Protein AF-A0A0K3BVV4-F1 (afdb_monomer_lite)

Structure (mmCIF, N/CA/C/O backbone):
data_AF-A0A0K3BVV4-F1
#
_entry.id   AF-A0A0K3BVV4-F1
#
loop_
_atom_site.group_PDB
_atom_site.id
_atom_site.type_symbol
_atom_site.label_atom_id
_atom_site.label_alt_id
_atom_site.label_comp_id
_atom_site.label_asym_id
_atom_site.label_entity_id
_atom_site.label_seq_id
_atom_site.pdbx_PDB_ins_code
_atom_site.Cartn_x
_atom_site.Cartn_y
_atom_site.Cartn_z
_atom_site.occupancy
_atom_site.B_iso_or_equiv
_atom_site.auth_seq_id
_atom_site.auth_comp_id
_atom_site.auth_asym_id
_atom_site.auth_atom_id
_atom_site.pdbx_PDB_model_num
ATOM 1 N N . MET A 1 1 ? 49.502 -16.504 -14.675 1.00 40.88 1 MET A N 1
ATOM 2 C CA . MET A 1 1 ? 49.096 -16.188 -13.287 1.00 40.88 1 MET A CA 1
ATOM 3 C C . MET A 1 1 ? 47.756 -15.464 -13.317 1.00 40.88 1 MET A C 1
ATOM 5 O O . MET A 1 1 ? 47.680 -14.285 -13.622 1.00 40.88 1 MET A O 1
ATOM 9 N N . ASN A 1 2 ? 46.678 -16.207 -13.114 1.00 50.12 2 ASN A N 1
ATOM 10 C CA . ASN A 1 2 ? 45.284 -15.781 -13.214 1.00 50.12 2 ASN A CA 1
ATOM 11 C C . ASN A 1 2 ? 44.789 -15.273 -11.850 1.00 50.12 2 ASN A C 1
ATOM 13 O O . ASN A 1 2 ? 44.096 -15.976 -11.122 1.00 50.12 2 ASN A O 1
ATOM 17 N N . ASN A 1 3 ? 45.150 -14.030 -11.531 1.00 54.44 3 ASN A N 1
ATOM 18 C CA . ASN A 1 3 ? 44.715 -13.289 -10.346 1.00 54.44 3 ASN A CA 1
ATOM 19 C C . ASN A 1 3 ? 43.269 -12.769 -10.517 1.00 54.44 3 ASN A C 1
ATOM 21 O O . ASN A 1 3 ? 43.040 -11.567 -10.619 1.00 54.44 3 ASN A O 1
ATOM 25 N N . ARG A 1 4 ? 42.281 -13.668 -10.643 1.00 62.53 4 ARG A N 1
ATOM 26 C CA . ARG A 1 4 ? 40.860 -13.277 -10.660 1.00 62.53 4 ARG A CA 1
ATOM 27 C C . ARG A 1 4 ? 40.312 -13.308 -9.230 1.00 62.53 4 ARG A C 1
ATOM 29 O O . ARG A 1 4 ? 40.251 -14.401 -8.665 1.00 62.53 4 ARG A O 1
ATOM 36 N N . PRO A 1 5 ? 39.852 -12.180 -8.655 1.00 56.31 5 PRO A N 1
ATOM 37 C CA . PRO A 1 5 ? 39.061 -12.204 -7.432 1.00 56.31 5 PRO A CA 1
ATOM 38 C C . PRO A 1 5 ? 37.717 -12.870 -7.746 1.00 56.31 5 PRO A C 1
ATOM 40 O O . PRO A 1 5 ? 36.760 -12.248 -8.198 1.00 56.31 5 PRO A O 1
ATOM 43 N N . GLY A 1 6 ? 37.661 -14.187 -7.579 1.00 65.81 6 GLY A N 1
ATOM 44 C CA . GLY A 1 6 ? 36.418 -14.932 -7.643 1.00 65.81 6 GLY A CA 1
ATOM 45 C C . GLY A 1 6 ? 35.669 -14.722 -6.340 1.00 65.81 6 GLY A C 1
ATOM 46 O O . GLY A 1 6 ? 35.947 -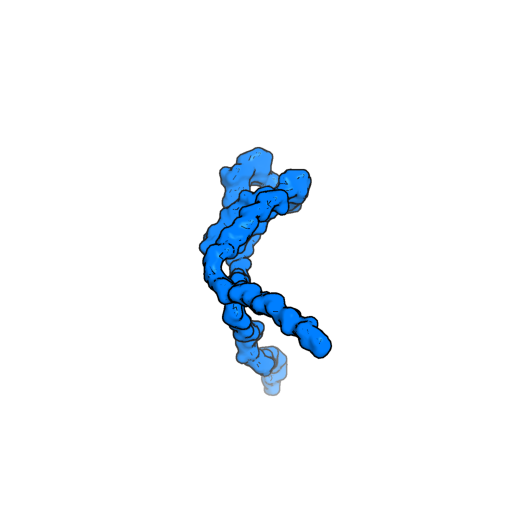15.424 -5.372 1.00 65.81 6 GLY A O 1
ATOM 47 N N . TYR A 1 7 ? 34.704 -13.800 -6.309 1.00 68.25 7 TYR A N 1
ATOM 48 C CA . TYR A 1 7 ? 33.701 -13.811 -5.247 1.00 68.25 7 TYR A CA 1
ATOM 49 C C . TYR A 1 7 ? 33.026 -15.190 -5.274 1.00 68.25 7 TYR A C 1
ATOM 51 O O . TYR A 1 7 ? 32.362 -15.583 -6.236 1.00 68.25 7 TYR A O 1
ATOM 59 N N . ARG A 1 8 ? 33.283 -15.978 -4.237 1.00 63.72 8 ARG A N 1
ATOM 60 C CA . ARG A 1 8 ? 32.591 -17.227 -3.946 1.00 63.72 8 ARG A CA 1
ATOM 61 C C . ARG A 1 8 ? 31.880 -16.963 -2.638 1.00 63.72 8 ARG A C 1
ATOM 63 O O . ARG A 1 8 ? 32.519 -16.957 -1.590 1.00 63.72 8 ARG A O 1
ATOM 70 N N . CYS A 1 9 ? 30.577 -16.712 -2.699 1.00 67.62 9 CYS A N 1
ATOM 71 C CA . CYS A 1 9 ? 29.766 -16.807 -1.498 1.00 67.62 9 CYS A CA 1
ATOM 72 C C . CYS A 1 9 ? 29.839 -18.274 -1.053 1.00 67.62 9 CYS A C 1
ATOM 74 O O . CYS A 1 9 ? 29.209 -19.155 -1.640 1.00 67.62 9 CYS A O 1
ATOM 76 N N . ARG A 1 10 ? 30.717 -18.564 -0.089 1.00 60.28 10 ARG A N 1
ATOM 77 C CA . ARG A 1 10 ? 30.608 -19.788 0.697 1.00 60.28 10 ARG A CA 1
ATOM 78 C C . ARG A 1 10 ? 29.292 -19.651 1.440 1.00 60.28 10 ARG A C 1
ATOM 80 O O . ARG A 1 10 ? 29.019 -18.590 1.981 1.00 60.28 10 ARG A O 1
ATOM 87 N N . HIS A 1 11 ? 28.499 -20.709 1.418 1.00 63.25 11 HIS A N 1
ATOM 88 C CA . HIS A 1 11 ? 27.088 -20.721 1.780 1.00 63.25 11 HIS A CA 1
ATOM 89 C C . HIS A 1 11 ? 26.174 -20.252 0.638 1.00 63.25 11 HIS A C 1
ATOM 91 O O . HIS A 1 11 ? 25.689 -19.126 0.598 1.00 63.25 11 HIS A O 1
ATOM 97 N N . GLY A 1 12 ? 25.779 -21.215 -0.199 1.00 58.44 12 GLY A N 1
ATOM 98 C CA . GLY A 1 12 ? 24.395 -21.283 -0.671 1.00 58.44 12 GLY A CA 1
ATOM 99 C C . GLY A 1 12 ? 23.472 -21.527 0.525 1.00 58.44 12 GLY A C 1
ATOM 100 O O . GLY A 1 12 ? 22.834 -22.569 0.628 1.00 58.44 12 GLY A O 1
ATOM 101 N N . HIS A 1 13 ? 23.490 -20.609 1.495 1.00 47.38 13 HIS A N 1
ATOM 102 C CA . HIS A 1 13 ? 22.516 -20.596 2.559 1.00 47.38 13 HIS A CA 1
ATOM 103 C C . HIS A 1 13 ? 21.241 -20.161 1.873 1.00 47.38 13 HIS A C 1
ATOM 105 O O . HIS A 1 13 ? 21.134 -19.024 1.419 1.00 47.38 13 HIS A O 1
ATOM 111 N N . THR A 1 14 ? 20.292 -21.074 1.755 1.00 56.97 14 THR A N 1
ATOM 112 C CA . THR A 1 14 ? 18.899 -20.711 1.579 1.00 56.97 14 THR A CA 1
ATOM 113 C C . THR A 1 14 ? 18.574 -19.717 2.698 1.00 56.97 14 THR A C 1
ATOM 115 O O . THR A 1 14 ? 18.280 -20.113 3.819 1.00 56.97 14 THR A O 1
ATOM 118 N N . SER A 1 15 ? 18.706 -18.412 2.434 1.00 56.81 15 SER A N 1
ATOM 119 C CA . SER A 1 15 ? 18.481 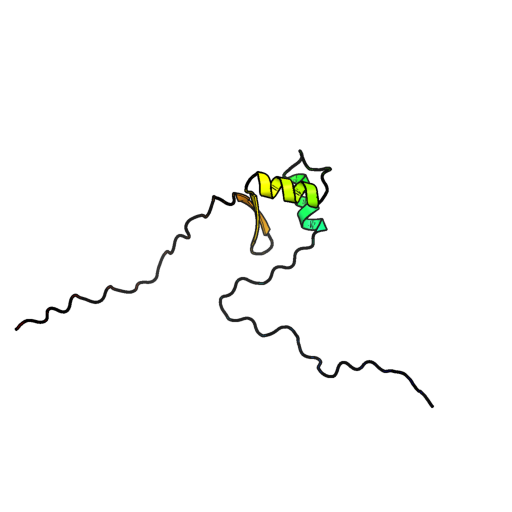-17.346 3.423 1.00 56.81 15 SER A CA 1
ATOM 120 C C . SER A 1 15 ? 17.023 -17.311 3.891 1.00 56.81 15 SER A C 1
ATOM 122 O O . SER A 1 15 ? 16.684 -16.616 4.847 1.00 56.81 15 SER A O 1
ATOM 124 N N . ALA A 1 16 ? 16.153 -18.079 3.230 1.00 60.94 16 ALA A N 1
ATOM 125 C CA . ALA A 1 16 ? 14.800 -18.347 3.667 1.00 60.94 16 ALA A CA 1
ATOM 126 C C . ALA A 1 16 ? 14.821 -19.300 4.872 1.00 60.94 16 ALA A C 1
ATOM 128 O O . ALA A 1 16 ? 14.762 -20.522 4.747 1.00 60.94 16 ALA A O 1
ATOM 129 N N . ARG A 1 17 ? 14.901 -18.709 6.064 1.00 64.88 17 ARG A N 1
ATOM 130 C CA . ARG A 1 17 ? 14.648 -19.384 7.339 1.00 64.88 1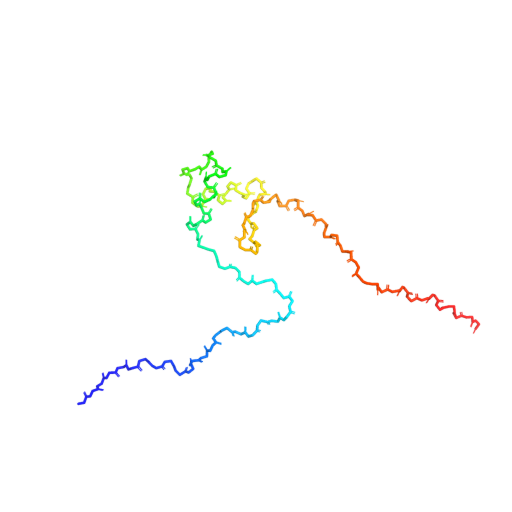7 ARG A CA 1
ATOM 131 C C . ARG A 1 17 ? 13.262 -20.043 7.291 1.00 64.88 17 ARG A C 1
ATOM 133 O O . ARG A 1 17 ? 12.293 -19.393 6.890 1.00 64.88 17 ARG A O 1
ATOM 140 N N . THR A 1 18 ? 13.160 -21.312 7.694 1.00 65.31 18 THR A N 1
ATOM 141 C CA . THR A 1 18 ? 11.881 -22.040 7.721 1.00 65.31 18 THR A CA 1
ATOM 142 C C . THR A 1 18 ? 10.860 -21.267 8.547 1.00 65.31 18 THR A C 1
ATOM 144 O O . THR A 1 18 ? 11.088 -20.948 9.716 1.00 65.31 18 THR A O 1
ATOM 147 N N . ARG A 1 19 ? 9.739 -20.930 7.911 1.00 64.31 19 ARG A N 1
ATOM 148 C CA . ARG A 1 1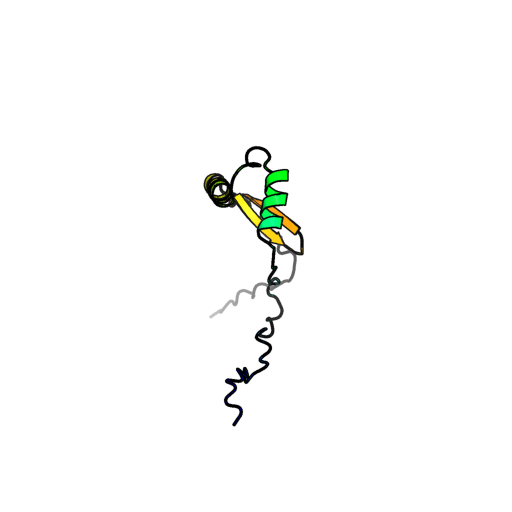9 ? 8.668 -20.144 8.516 1.00 64.31 19 ARG A CA 1
ATOM 149 C C . ARG A 1 19 ? 7.944 -20.981 9.582 1.00 64.31 19 ARG A C 1
ATOM 151 O O . ARG A 1 19 ? 7.573 -22.114 9.275 1.00 64.31 19 ARG A O 1
ATOM 158 N N . PRO A 1 20 ? 7.684 -20.448 10.789 1.00 73.50 20 PRO A N 1
ATOM 159 C CA . PRO A 1 20 ? 6.876 -21.151 11.778 1.00 73.50 20 PRO A CA 1
ATOM 160 C C . PRO A 1 20 ? 5.449 -21.360 11.253 1.00 73.50 20 PRO A C 1
ATOM 162 O O . PRO A 1 20 ? 4.855 -20.457 10.650 1.00 73.50 20 PRO A O 1
ATOM 165 N N . LEU A 1 21 ? 4.906 -22.557 11.478 1.00 66.88 21 LEU A N 1
ATOM 166 C CA . LEU A 1 21 ? 3.525 -22.908 11.148 1.00 66.88 21 LEU A CA 1
ATOM 167 C C . LEU A 1 21 ? 2.576 -21.976 11.920 1.00 66.88 21 LEU A C 1
ATOM 169 O O . LEU A 1 21 ? 2.611 -21.940 13.145 1.00 66.88 21 LEU A O 1
ATOM 173 N N . GLY A 1 22 ? 1.766 -21.195 11.199 1.00 70.62 22 GLY A N 1
ATOM 174 C CA . GLY A 1 22 ? 0.754 -20.301 11.781 1.00 70.62 22 GLY A CA 1
ATOM 175 C C . GLY A 1 22 ? 0.939 -18.802 11.521 1.00 70.62 22 GLY A C 1
ATOM 176 O O . GLY A 1 22 ? 0.008 -18.040 11.755 1.00 70.62 22 GLY A O 1
ATOM 177 N N . LEU A 1 23 ? 2.082 -18.341 10.994 1.00 70.12 23 LEU A N 1
ATOM 178 C CA . LEU A 1 23 ? 2.222 -16.925 10.618 1.00 70.12 23 LEU A CA 1
ATOM 179 C C . LEU A 1 23 ? 1.691 -16.650 9.198 1.00 70.12 23 LEU A C 1
ATOM 181 O O . LEU A 1 23 ? 2.023 -17.385 8.266 1.00 70.12 23 LEU A O 1
ATOM 185 N N . ALA A 1 24 ? 1.047 -15.495 8.996 1.00 70.50 24 ALA A N 1
ATOM 186 C CA . ALA A 1 24 ? 0.536 -15.004 7.703 1.00 70.50 24 ALA A CA 1
ATOM 187 C C . ALA A 1 24 ? 1.634 -14.687 6.672 1.00 70.50 24 ALA A C 1
ATOM 189 O O . ALA A 1 24 ? 2.498 -13.849 6.940 1.00 70.50 24 ALA A O 1
ATOM 190 N N . LYS A 1 25 ? 1.625 -15.373 5.518 1.00 73.25 25 LYS A N 1
ATOM 191 C CA . LYS A 1 25 ? 2.685 -15.353 4.485 1.00 73.25 25 LYS A CA 1
ATOM 192 C C . LYS A 1 25 ? 3.197 -13.936 4.190 1.00 73.25 25 LYS A C 1
ATOM 194 O O . LYS A 1 25 ? 2.415 -13.000 4.104 1.00 73.25 25 LYS A O 1
ATOM 199 N N . ASN A 1 26 ? 4.510 -13.788 3.998 1.00 76.94 26 ASN A N 1
ATOM 200 C CA . ASN A 1 26 ? 5.073 -12.513 3.557 1.00 76.94 26 ASN A CA 1
ATOM 201 C C . ASN A 1 26 ? 4.623 -12.306 2.113 1.00 76.94 26 ASN A C 1
ATOM 203 O O . ASN A 1 26 ? 4.961 -13.115 1.248 1.00 76.94 26 ASN A O 1
ATOM 207 N N . ILE A 1 27 ? 3.846 -11.256 1.870 1.00 79.31 27 ILE A N 1
ATOM 208 C CA . ILE A 1 27 ? 3.371 -10.913 0.535 1.00 79.31 27 ILE A CA 1
ATOM 209 C C . ILE A 1 27 ? 4.283 -9.816 0.006 1.00 79.31 27 ILE A C 1
ATOM 211 O O . ILE A 1 27 ? 4.355 -8.730 0.576 1.00 79.31 27 ILE A O 1
ATOM 215 N N . TYR A 1 28 ? 4.985 -10.114 -1.082 1.00 82.81 28 TYR A N 1
ATOM 216 C CA . TYR A 1 28 ? 5.670 -9.089 -1.850 1.00 82.81 28 TYR A CA 1
ATOM 217 C C . TYR A 1 28 ? 4.694 -8.512 -2.869 1.00 82.81 28 TYR A C 1
ATOM 219 O O . TYR A 1 28 ? 4.126 -9.249 -3.677 1.00 82.81 28 TYR A O 1
ATOM 227 N N . VAL A 1 29 ? 4.518 -7.195 -2.838 1.00 80.50 29 VAL A N 1
ATOM 228 C CA . VAL A 1 29 ? 3.752 -6.470 -3.846 1.00 80.50 29 VAL A CA 1
ATOM 229 C C . VAL A 1 29 ? 4.626 -5.350 -4.381 1.00 80.50 29 VAL A C 1
ATOM 231 O O . VAL A 1 29 ? 5.277 -4.643 -3.615 1.00 80.50 29 VAL A O 1
ATOM 234 N N . ARG A 1 30 ? 4.659 -5.214 -5.706 1.00 84.56 30 ARG A N 1
ATOM 235 C CA . ARG A 1 30 ? 5.367 -4.118 -6.356 1.00 84.56 30 ARG A CA 1
ATOM 236 C C . ARG A 1 30 ? 4.652 -2.796 -6.088 1.00 84.56 30 ARG A C 1
ATOM 238 O O . ARG A 1 30 ? 3.429 -2.729 -6.205 1.00 84.56 30 ARG A O 1
ATOM 245 N N . GLU A 1 31 ? 5.427 -1.761 -5.787 1.00 86.00 31 GLU A N 1
ATOM 246 C CA . GLU A 1 31 ? 4.917 -0.417 -5.511 1.00 86.00 31 GLU A CA 1
ATOM 247 C C . GLU A 1 31 ? 4.083 0.126 -6.676 1.00 86.00 31 GLU A C 1
ATOM 249 O O . GLU A 1 31 ? 2.936 0.515 -6.479 1.00 86.00 31 GLU A O 1
ATOM 254 N N . ASP A 1 32 ? 4.600 0.046 -7.906 1.00 87.06 32 ASP A N 1
ATOM 255 C CA . ASP A 1 32 ? 3.925 0.543 -9.110 1.00 87.06 32 ASP A CA 1
ATOM 256 C C . ASP A 1 32 ? 2.552 -0.100 -9.337 1.00 87.06 32 ASP A C 1
ATOM 258 O O . ASP A 1 32 ? 1.614 0.567 -9.773 1.00 87.06 32 ASP A O 1
ATOM 262 N N . ARG A 1 33 ? 2.405 -1.380 -8.974 1.00 86.06 33 ARG A N 1
ATOM 263 C CA . ARG A 1 33 ? 1.124 -2.081 -9.062 1.00 86.06 33 ARG A CA 1
ATOM 264 C C . ARG A 1 33 ? 0.120 -1.537 -8.050 1.00 86.06 33 ARG A C 1
ATOM 266 O O . ARG A 1 33 ? -1.019 -1.266 -8.416 1.00 86.06 33 ARG A O 1
ATOM 273 N N . ILE A 1 34 ? 0.538 -1.374 -6.794 1.00 85.12 34 ILE A N 1
ATOM 274 C CA . ILE A 1 34 ? -0.324 -0.823 -5.741 1.00 85.12 34 ILE A CA 1
ATOM 275 C C . ILE A 1 34 ? -0.735 0.607 -6.089 1.00 85.12 34 ILE A C 1
ATOM 277 O O . ILE A 1 34 ? -1.920 0.921 -6.026 1.00 85.12 34 ILE A O 1
ATOM 281 N N . LEU A 1 35 ? 0.210 1.451 -6.511 1.00 83.75 35 LEU A N 1
ATOM 282 C CA . LEU A 1 35 ? -0.067 2.836 -6.889 1.00 83.75 35 LEU A CA 1
ATOM 283 C C . LEU A 1 35 ? -1.000 2.925 -8.104 1.00 83.75 35 LEU A C 1
ATOM 285 O O . LEU A 1 35 ? -1.946 3.708 -8.087 1.00 83.75 35 LEU A O 1
ATOM 289 N N . GLY A 1 36 ? -0.787 2.102 -9.135 1.00 84.56 36 GLY A N 1
ATOM 290 C CA . GLY A 1 36 ? -1.665 2.058 -10.306 1.00 84.56 36 GLY A CA 1
ATOM 291 C C . GLY A 1 36 ? -3.106 1.699 -9.941 1.00 84.56 36 GLY A C 1
ATOM 292 O O . GLY A 1 36 ? -4.042 2.388 -10.340 1.00 84.56 36 GLY A O 1
ATOM 293 N N . GLU A 1 37 ? -3.293 0.665 -9.123 1.00 83.75 37 GLU A N 1
ATOM 294 C CA . GLU A 1 37 ? -4.631 0.256 -8.704 1.00 83.75 37 GLU A CA 1
ATOM 295 C C . GLU A 1 37 ? -5.262 1.246 -7.682 1.00 83.75 37 GLU A C 1
ATOM 297 O O . GLU A 1 37 ? -6.482 1.433 -7.684 1.00 83.75 37 GLU A O 1
ATOM 302 N N . LEU A 1 38 ? -4.465 1.938 -6.850 1.00 82.88 38 LEU A N 1
ATOM 303 C CA . LEU A 1 38 ? -4.920 3.038 -5.977 1.00 82.88 38 LEU A CA 1
ATOM 304 C C . LEU A 1 38 ? -5.497 4.200 -6.780 1.00 82.88 38 LEU A C 1
ATOM 306 O O . LEU A 1 38 ? -6.580 4.679 -6.453 1.00 82.88 38 LEU A O 1
ATOM 310 N N . ARG A 1 39 ? -4.820 4.607 -7.856 1.00 84.50 39 ARG A N 1
ATOM 311 C CA . ARG A 1 39 ? -5.272 5.693 -8.738 1.00 84.50 39 ARG A CA 1
ATOM 312 C C . ARG A 1 39 ? -6.614 5.384 -9.402 1.00 84.50 39 ARG A C 1
ATOM 314 O O . ARG A 1 39 ? -7.425 6.284 -9.582 1.00 84.50 39 ARG A O 1
ATOM 321 N N . CYS A 1 40 ? -6.891 4.115 -9.710 1.00 83.62 40 CYS A N 1
ATOM 322 C CA . CYS A 1 40 ? -8.201 3.702 -10.223 1.00 83.62 40 CYS A CA 1
ATOM 323 C C . CYS A 1 40 ? -9.322 3.804 -9.176 1.00 83.62 40 CYS A C 1
ATOM 325 O O . CYS A 1 40 ? -10.476 4.011 -9.541 1.00 83.62 40 CYS A O 1
ATOM 327 N N . ARG A 1 41 ? -9.011 3.619 -7.886 1.00 82.44 41 ARG A N 1
ATOM 328 C CA . ARG A 1 41 ? -9.996 3.650 -6.788 1.00 82.44 41 ARG A CA 1
ATOM 329 C C . ARG A 1 41 ? -10.181 5.040 -6.180 1.00 82.44 41 ARG A C 1
ATOM 331 O O . ARG A 1 41 ? -11.250 5.322 -5.651 1.00 82.44 41 ARG A O 1
ATOM 338 N N . LEU A 1 42 ? -9.148 5.875 -6.243 1.00 83.25 42 LEU A N 1
ATOM 339 C CA . LEU A 1 42 ? -9.111 7.245 -5.738 1.00 83.25 42 LEU A CA 1
ATOM 340 C C . LEU A 1 42 ? -8.829 8.194 -6.913 1.00 83.25 42 LEU A C 1
ATOM 342 O O . LEU A 1 42 ? -7.707 8.689 -7.041 1.00 83.25 42 LEU A O 1
ATOM 346 N N . PRO A 1 43 ? -9.816 8.427 -7.799 1.00 78.06 43 PRO A N 1
ATOM 347 C CA . PRO A 1 43 ? -9.618 9.236 -9.001 1.00 78.06 43 PRO A CA 1
ATOM 348 C C . PRO A 1 43 ? -9.185 10.673 -8.680 1.00 78.06 43 PRO A C 1
ATOM 350 O O . PRO A 1 43 ? -8.393 11.247 -9.423 1.00 78.06 43 PRO A O 1
ATOM 353 N N . ASP A 1 44 ? -9.613 11.210 -7.534 1.00 80.94 44 ASP A N 1
ATOM 354 C CA . ASP A 1 44 ? -9.234 12.545 -7.049 1.00 80.94 44 ASP A CA 1
ATOM 355 C C . ASP A 1 44 ? -7.723 12.688 -6.797 1.00 80.94 44 ASP A C 1
ATOM 357 O O . ASP A 1 44 ? -7.190 13.793 -6.774 1.00 80.94 44 ASP A O 1
ATOM 361 N N . LEU A 1 45 ? -7.020 11.563 -6.643 1.00 77.81 45 LEU A N 1
ATOM 362 C CA . LEU A 1 45 ? -5.578 11.484 -6.410 1.00 77.81 45 LEU A CA 1
ATOM 363 C C . LEU A 1 45 ? -4.861 10.745 -7.548 1.00 77.81 45 LEU A C 1
ATOM 365 O O . LEU A 1 45 ? -3.732 10.288 -7.385 1.00 77.81 45 LEU A O 1
ATOM 369 N N . ALA A 1 46 ? -5.491 10.611 -8.720 1.00 77.62 46 ALA A N 1
ATOM 370 C CA . ALA A 1 46 ? -4.925 9.853 -9.835 1.00 77.62 46 ALA A CA 1
ATOM 371 C C . ALA A 1 46 ? -3.576 10.413 -10.330 1.00 77.62 46 ALA A C 1
ATOM 373 O O . ALA A 1 46 ? -2.718 9.648 -10.775 1.00 77.62 46 ALA A O 1
ATOM 374 N N . ALA A 1 47 ? -3.386 11.732 -10.236 1.00 79.94 47 ALA A N 1
ATOM 375 C CA . ALA A 1 47 ? -2.145 12.420 -10.593 1.00 79.94 47 ALA A CA 1
ATOM 376 C C . ALA A 1 47 ? -1.155 12.553 -9.424 1.00 79.94 47 ALA A C 1
ATOM 378 O O . ALA A 1 47 ? -0.018 12.957 -9.656 1.00 79.94 47 ALA A O 1
ATOM 379 N N . ALA A 1 48 ? -1.576 12.207 -8.203 1.00 81.94 48 ALA A N 1
ATOM 380 C CA . ALA A 1 48 ? -0.748 12.339 -7.018 1.00 81.94 48 ALA A CA 1
ATOM 381 C C . ALA A 1 48 ? 0.450 11.382 -7.075 1.00 81.94 48 ALA A C 1
ATOM 383 O O . ALA A 1 48 ? 0.382 10.267 -7.634 1.00 81.94 48 ALA A O 1
ATOM 384 N N . ASP A 1 49 ? 1.562 11.823 -6.501 1.00 85.06 49 ASP A N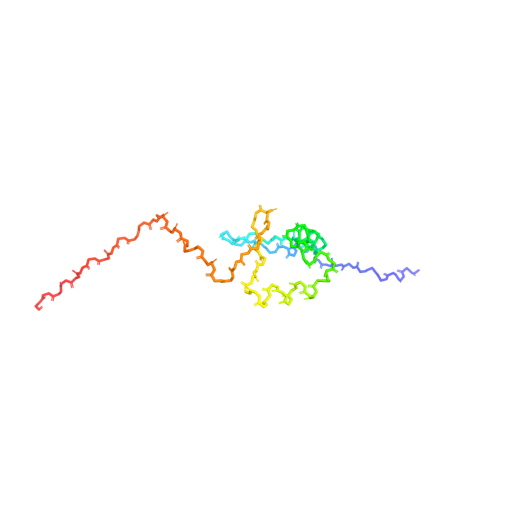 1
ATOM 385 C CA . ASP A 1 49 ? 2.713 10.957 -6.301 1.00 85.06 49 ASP A CA 1
ATOM 386 C C . ASP A 1 49 ? 2.505 10.010 -5.100 1.00 85.06 49 ASP A C 1
ATOM 388 O O . ASP A 1 49 ? 1.467 10.001 -4.431 1.00 85.06 49 ASP A O 1
ATOM 392 N N . GLY A 1 50 ? 3.478 9.129 -4.857 1.00 82.69 50 GLY A N 1
ATOM 393 C CA . GLY A 1 50 ? 3.378 8.164 -3.761 1.00 82.69 50 GLY A CA 1
ATOM 394 C C . GLY A 1 50 ? 3.376 8.812 -2.371 1.00 82.69 50 GLY A C 1
ATOM 395 O O . GLY A 1 50 ? 2.776 8.253 -1.452 1.00 82.69 50 GLY A O 1
ATOM 396 N N . ALA A 1 51 ? 4.020 9.970 -2.211 1.00 86.62 51 ALA A N 1
ATOM 397 C CA . ALA A 1 51 ? 4.124 10.666 -0.934 1.00 86.62 51 ALA A CA 1
ATOM 398 C C . ALA A 1 51 ? 2.812 11.382 -0.595 1.00 86.62 51 ALA A C 1
ATOM 400 O O . ALA A 1 51 ? 2.267 11.174 0.487 1.00 86.62 51 ALA A O 1
ATOM 401 N N . GLU A 1 52 ? 2.242 12.117 -1.548 1.00 87.69 52 GLU A N 1
ATOM 402 C CA . GLU A 1 52 ? 0.943 12.784 -1.403 1.00 87.69 52 GLU A CA 1
ATOM 403 C C . GLU A 1 52 ? -0.175 11.782 -1.090 1.00 87.69 52 GLU A C 1
ATOM 405 O O . GLU A 1 52 ? -1.043 12.016 -0.245 1.00 87.69 52 GLU A O 1
ATOM 410 N N . LEU A 1 53 ? -0.132 10.614 -1.736 1.00 85.38 53 LEU A N 1
ATOM 411 C CA . LEU A 1 53 ? -1.077 9.538 -1.475 1.00 85.38 53 LEU A CA 1
ATOM 412 C C . LEU A 1 53 ? -0.909 8.955 -0.065 1.00 85.38 53 LEU A C 1
ATOM 414 O O . LEU A 1 53 ? -1.904 8.643 0.593 1.00 85.38 53 LEU A O 1
ATOM 418 N N . ALA A 1 54 ? 0.327 8.816 0.417 1.00 86.44 54 ALA A N 1
ATOM 419 C CA . ALA A 1 54 ? 0.599 8.361 1.777 1.00 86.44 54 ALA A CA 1
ATOM 420 C C . ALA A 1 54 ? 0.099 9.371 2.822 1.00 86.44 54 ALA A C 1
ATOM 422 O O . ALA A 1 54 ? -0.553 8.965 3.789 1.00 86.44 54 ALA A O 1
ATOM 423 N N . ASP A 1 55 ? 0.325 10.666 2.594 1.00 89.81 55 ASP A N 1
ATOM 424 C CA . ASP A 1 55 ? -0.167 11.744 3.454 1.00 89.81 55 ASP A CA 1
ATOM 425 C C . ASP A 1 55 ? -1.695 11.760 3.501 1.00 89.81 55 ASP A C 1
ATOM 427 O O . ASP A 1 55 ? -2.286 11.825 4.583 1.00 89.81 55 ASP A O 1
ATOM 431 N N . TYR A 1 56 ? -2.353 11.600 2.349 1.00 88.19 56 TYR A N 1
ATOM 432 C CA . TYR A 1 56 ? -3.806 11.484 2.283 1.00 88.19 56 TYR A CA 1
ATOM 433 C C . TYR A 1 56 ? -4.320 10.275 3.070 1.00 88.19 56 TYR A C 1
ATOM 435 O O . TYR A 1 56 ? -5.249 10.406 3.872 1.00 88.19 56 TYR A O 1
ATOM 443 N N . LEU A 1 57 ? -3.726 9.094 2.869 1.00 88.56 57 LEU A N 1
ATOM 444 C CA . LEU A 1 57 ? -4.122 7.892 3.600 1.00 88.56 57 LEU A CA 1
ATOM 445 C C . LEU A 1 57 ? -3.961 8.105 5.106 1.00 88.56 57 LEU A C 1
ATOM 447 O O . LEU A 1 57 ? -4.852 7.757 5.876 1.00 88.56 57 LEU A O 1
ATOM 451 N N . TRP A 1 58 ? -2.867 8.728 5.534 1.00 89.19 58 TRP A N 1
ATOM 452 C CA . TRP A 1 58 ? -2.624 8.988 6.944 1.00 89.19 58 TRP A CA 1
ATOM 453 C C . TRP A 1 58 ? -3.621 9.986 7.541 1.00 89.19 58 TRP A C 1
ATOM 455 O O . TRP A 1 58 ? -4.224 9.695 8.578 1.00 89.19 58 TRP A O 1
ATOM 465 N N . ALA A 1 59 ? -3.839 11.120 6.870 1.00 90.19 59 ALA A N 1
ATOM 466 C 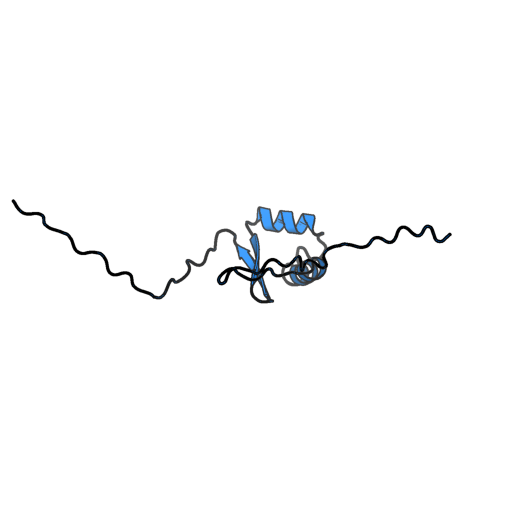CA . ALA A 1 59 ? -4.751 12.177 7.303 1.00 90.19 59 ALA A CA 1
ATOM 467 C C . ALA A 1 59 ? -6.202 11.686 7.420 1.00 90.19 59 ALA A C 1
ATOM 469 O O . ALA A 1 59 ? -6.916 12.070 8.343 1.00 90.19 59 ALA A O 1
ATOM 470 N N . ASN A 1 60 ? -6.618 10.781 6.531 1.00 89.62 60 ASN A N 1
ATOM 471 C CA . ASN A 1 60 ? -7.961 10.198 6.533 1.00 89.62 60 ASN A CA 1
ATOM 472 C C . ASN A 1 60 ? -8.072 8.934 7.400 1.00 89.62 60 ASN A C 1
ATOM 474 O O . ASN A 1 60 ? -9.118 8.284 7.429 1.00 89.62 60 ASN A O 1
ATOM 478 N N . GLY A 1 61 ? -6.997 8.555 8.101 1.00 90.25 61 GLY A N 1
ATOM 479 C CA . GLY A 1 61 ? -6.970 7.345 8.910 1.00 90.25 61 GLY A CA 1
ATOM 480 C C . GLY A 1 61 ? -7.268 6.097 8.082 1.00 90.25 61 GLY A C 1
ATOM 481 O O . GLY A 1 61 ? -8.008 5.232 8.532 1.00 90.25 61 GLY A O 1
ATOM 482 N N . LEU A 1 62 ? -6.724 6.004 6.874 1.00 89.19 62 LEU A N 1
ATOM 483 C CA . LEU A 1 62 ? -6.836 4.874 5.962 1.00 89.19 62 LEU A CA 1
ATOM 484 C C . LEU A 1 62 ? -5.537 4.058 5.973 1.00 89.19 62 LEU A C 1
ATOM 486 O O . LEU A 1 62 ? -4.442 4.578 6.181 1.00 89.19 62 LEU A O 1
ATOM 490 N N . ARG A 1 63 ? -5.648 2.750 5.749 1.00 89.19 63 ARG A N 1
ATOM 491 C CA . ARG A 1 63 ? -4.513 1.828 5.631 1.00 89.19 63 ARG A CA 1
ATOM 492 C C . ARG A 1 63 ? -4.700 0.884 4.454 1.00 89.19 63 ARG A C 1
ATOM 494 O O . ARG A 1 63 ? -5.820 0.473 4.153 1.00 89.19 63 ARG A O 1
ATOM 501 N N . ILE A 1 64 ? -3.590 0.480 3.850 1.00 87.69 64 ILE A N 1
ATOM 502 C CA . ILE A 1 64 ? -3.556 -0.563 2.825 1.00 87.69 64 ILE A CA 1
ATOM 503 C C . ILE A 1 64 ? -3.409 -1.915 3.531 1.00 87.69 64 ILE A C 1
ATOM 505 O O . ILE A 1 64 ? -2.473 -2.119 4.303 1.00 87.69 64 ILE A O 1
ATOM 509 N N . VAL A 1 65 ? -4.336 -2.837 3.285 1.00 87.69 65 VAL A N 1
ATOM 510 C CA . VAL A 1 65 ? -4.298 -4.209 3.799 1.00 87.69 65 VAL A CA 1
ATOM 511 C C . VAL A 1 65 ? -4.079 -5.162 2.638 1.00 87.69 65 VAL A C 1
ATOM 513 O O . VAL A 1 65 ? -4.918 -5.239 1.746 1.00 87.69 65 VAL A O 1
ATOM 516 N N . CYS A 1 66 ? -2.975 -5.904 2.675 1.00 82.50 66 CYS A N 1
ATOM 517 C CA . CYS A 1 66 ? -2.655 -6.948 1.705 1.00 82.50 66 CYS A CA 1
ATOM 518 C C . CYS A 1 66 ? -2.960 -8.320 2.318 1.00 82.50 66 CYS A C 1
ATOM 520 O O . CYS A 1 66 ? -2.338 -8.698 3.311 1.00 82.50 66 CYS A O 1
ATOM 522 N N . ALA A 1 67 ? -3.893 -9.066 1.729 1.00 79.19 67 ALA A N 1
ATOM 523 C CA . ALA A 1 67 ? -4.258 -10.413 2.156 1.00 79.19 67 ALA A CA 1
ATOM 524 C C . ALA A 1 67 ? -4.433 -11.323 0.937 1.00 79.19 67 ALA A C 1
ATOM 526 O O . ALA A 1 67 ? -5.176 -10.985 0.019 1.00 79.19 67 ALA A O 1
ATOM 527 N N . ASP A 1 68 ? -3.747 -12.468 0.942 1.00 68.06 68 ASP A N 1
ATOM 528 C CA . ASP A 1 68 ? -3.915 -13.566 -0.021 1.00 68.06 68 ASP A CA 1
ATOM 529 C C . ASP A 1 68 ? -4.148 -13.100 -1.472 1.00 68.06 68 ASP A C 1
ATOM 531 O O . ASP A 1 68 ? -5.184 -13.352 -2.081 1.00 68.06 68 ASP A O 1
ATOM 535 N N . SER A 1 69 ? -3.160 -12.381 -2.016 1.00 68.31 69 SER A N 1
ATOM 536 C CA . SER A 1 69 ? -3.123 -11.866 -3.399 1.00 68.31 69 SER A CA 1
ATOM 537 C C . SER A 1 69 ? -4.111 -10.748 -3.756 1.00 68.31 69 SER A C 1
ATOM 539 O O . SER A 1 69 ? -4.065 -10.269 -4.889 1.00 68.31 69 SER A O 1
ATOM 541 N N . HIS A 1 70 ? -4.922 -10.265 -2.815 1.00 73.06 70 HIS A N 1
ATOM 542 C CA . HIS A 1 70 ? -5.696 -9.034 -2.975 1.00 73.06 70 HIS A CA 1
ATOM 543 C C . HIS A 1 70 ? -5.245 -7.969 -1.969 1.00 73.06 70 HIS A C 1
ATOM 545 O O . HIS A 1 70 ? -4.709 -8.271 -0.900 1.00 73.06 70 HIS A O 1
ATOM 551 N N . TRP A 1 71 ? -5.465 -6.702 -2.309 1.00 80.00 71 TRP A N 1
ATOM 552 C CA . TRP A 1 71 ? -5.281 -5.606 -1.369 1.00 80.00 71 TRP A CA 1
ATOM 553 C C . TRP A 1 71 ? -6.528 -4.716 -1.320 1.00 80.00 71 TRP A C 1
ATOM 555 O O . TRP A 1 71 ? -7.266 -4.557 -2.301 1.00 80.00 71 TRP A O 1
ATOM 565 N N . SER A 1 72 ? -6.779 -4.148 -0.147 1.00 84.25 72 SER A N 1
ATOM 566 C CA . SER A 1 72 ? -7.928 -3.289 0.140 1.00 84.25 72 SER A CA 1
ATOM 567 C C . SER A 1 72 ? -7.500 -2.062 0.938 1.00 84.25 72 SER A C 1
ATOM 569 O O . SER A 1 72 ? -6.486 -2.088 1.635 1.00 84.25 72 SER A O 1
ATOM 571 N N . ILE A 1 73 ? -8.270 -0.979 0.829 1.00 86.62 73 ILE A N 1
ATOM 572 C CA . ILE A 1 73 ? -8.132 0.190 1.701 1.00 86.62 73 ILE A CA 1
ATOM 573 C C . ILE A 1 73 ? -9.139 0.015 2.830 1.00 86.62 73 ILE A C 1
ATOM 575 O O . ILE A 1 73 ? -10.328 -0.168 2.576 1.00 86.62 73 ILE A O 1
ATOM 579 N N . GLN A 1 74 ? -8.667 0.043 4.068 1.00 85.81 74 GLN A N 1
ATOM 580 C CA . GLN A 1 74 ? -9.514 -0.034 5.254 1.00 85.81 74 GLN A CA 1
ATOM 581 C C . GLN A 1 74 ? -9.341 1.228 6.082 1.00 85.81 74 GLN A C 1
ATOM 583 O O . GLN A 1 74 ? -8.242 1.780 6.142 1.00 85.81 74 GLN A O 1
ATOM 588 N N . SER A 1 75 ? -10.395 1.659 6.773 1.00 84.44 75 SER A N 1
ATOM 589 C CA . SER A 1 75 ? -10.208 2.645 7.829 1.00 84.44 75 SER A CA 1
ATOM 590 C C . SER A 1 75 ? -9.418 2.017 8.977 1.00 84.44 75 SER A C 1
ATOM 592 O O . SER A 1 75 ? -9.534 0.834 9.302 1.00 84.44 75 SER A O 1
ATOM 594 N N . ARG A 1 76 ? -8.582 2.830 9.607 1.00 80.69 76 ARG A N 1
ATOM 595 C CA . ARG A 1 76 ? -7.735 2.462 10.737 1.00 80.69 76 ARG A CA 1
ATOM 596 C C . ARG A 1 76 ? -8.565 2.151 11.982 1.00 80.69 76 ARG A C 1
ATOM 598 O O . ARG A 1 76 ? -8.100 1.408 12.840 1.00 80.69 76 ARG A O 1
ATOM 605 N N . SER A 1 77 ? -9.781 2.692 12.058 1.00 70.81 77 SER A N 1
ATOM 606 C CA . SER A 1 77 ? -10.754 2.465 13.128 1.00 70.81 77 SER A CA 1
ATOM 607 C C . SER A 1 77 ? -11.621 1.217 12.926 1.00 70.81 77 SER A C 1
ATOM 609 O O . SER A 1 77 ? -12.136 0.689 13.909 1.00 70.81 77 SER A O 1
ATOM 611 N N . ALA A 1 78 ? -11.762 0.696 11.701 1.00 57.62 78 ALA A N 1
ATOM 612 C CA . ALA A 1 78 ? -12.507 -0.534 11.449 1.00 57.62 78 ALA A CA 1
ATOM 613 C C . ALA A 1 78 ? -11.603 -1.762 11.629 1.00 57.62 78 ALA A C 1
ATOM 615 O O . ALA A 1 78 ? -11.063 -2.325 10.679 1.00 57.62 78 ALA A O 1
ATOM 616 N N . GLN A 1 79 ? -11.449 -2.209 12.873 1.00 56.47 79 GLN A N 1
ATOM 617 C CA . GLN A 1 79 ? -11.197 -3.627 13.118 1.00 56.47 79 GLN A CA 1
ATOM 618 C C . GLN A 1 79 ? -12.554 -4.341 13.036 1.00 56.47 79 GLN A C 1
ATOM 620 O O . GLN A 1 79 ? -13.414 -4.058 13.873 1.00 56.47 79 GLN A O 1
ATOM 625 N N . PRO A 1 80 ? -12.797 -5.276 12.100 1.00 48.50 80 PRO A N 1
ATOM 626 C CA . PRO A 1 80 ? -13.795 -6.292 12.372 1.00 48.50 80 PRO A CA 1
ATOM 627 C C . PRO A 1 80 ? -13.252 -7.102 13.551 1.00 48.50 80 PRO A C 1
ATOM 629 O O . PRO A 1 80 ? -12.207 -7.746 13.450 1.00 48.50 80 PRO A O 1
ATOM 632 N N . LEU A 1 81 ? -13.929 -7.004 14.696 1.00 48.66 81 LEU A N 1
ATOM 633 C CA . LEU A 1 81 ? -13.757 -7.919 15.815 1.00 48.66 81 LEU A CA 1
ATOM 634 C C . LEU A 1 81 ? -13.777 -9.334 15.231 1.00 48.66 81 LEU A C 1
ATOM 636 O O . LEU A 1 81 ? -14.807 -9.771 14.719 1.00 48.66 81 LEU A O 1
ATOM 640 N N . GLY A 1 82 ? -12.624 -10.005 15.234 1.00 44.75 82 GLY A N 1
ATOM 641 C CA . GLY A 1 82 ? -12.522 -11.376 14.767 1.00 44.75 82 GLY A CA 1
ATOM 642 C C . GLY A 1 82 ? -13.578 -12.202 15.488 1.00 44.75 82 GLY A C 1
ATOM 643 O O . GLY A 1 82 ? -13.550 -12.315 16.714 1.00 44.75 82 GLY A O 1
ATOM 644 N N . SER A 1 83 ? -14.529 -12.745 14.735 1.00 48.84 83 SER A N 1
ATOM 645 C CA . SER A 1 83 ? -15.460 -13.755 15.209 1.00 48.84 83 SER A CA 1
ATOM 646 C C . SER A 1 83 ? -14.653 -15.010 15.530 1.00 48.84 83 SER A C 1
ATOM 648 O O . SER A 1 83 ? -14.484 -15.904 14.705 1.00 48.84 83 SER A O 1
ATOM 650 N N . ASN A 1 84 ? -14.110 -15.071 16.747 1.00 47.09 84 ASN A N 1
ATOM 651 C CA . ASN A 1 84 ? -13.542 -16.291 17.295 1.00 47.09 84 ASN A CA 1
ATOM 652 C C . ASN A 1 84 ? -14.690 -17.280 17.533 1.00 47.09 84 ASN A C 1
ATOM 654 O O . ASN A 1 84 ? -15.280 -17.326 18.611 1.00 47.09 84 ASN A O 1
ATOM 658 N N . THR A 1 85 ? -15.044 -18.034 16.495 1.00 47.16 85 THR A N 1
ATOM 659 C CA . THR A 1 85 ? -15.936 -19.184 16.610 1.00 47.16 85 THR A CA 1
ATOM 660 C C . THR A 1 85 ? -15.080 -20.432 16.789 1.00 47.16 85 THR A C 1
ATOM 662 O O . THR A 1 85 ? -14.565 -20.981 15.822 1.00 47.16 85 THR A O 1
ATOM 665 N N . GLY A 1 86 ? -14.975 -20.873 18.045 1.00 38.06 86 GLY A N 1
ATOM 666 C CA . GLY A 1 86 ? -14.823 -22.282 18.412 1.00 38.06 86 GLY A CA 1
ATOM 667 C C . GLY A 1 86 ? -13.400 -22.825 18.567 1.00 38.06 86 GLY A C 1
ATOM 668 O O . GLY A 1 86 ? -12.818 -23.342 17.623 1.00 38.06 86 GLY A O 1
ATOM 669 N N . ASN A 1 87 ? -12.913 -22.895 19.811 1.00 42.34 87 ASN A N 1
ATOM 670 C CA . ASN A 1 87 ? -12.874 -24.194 20.495 1.00 42.34 87 ASN A CA 1
ATOM 671 C C . ASN A 1 87 ? -12.655 -24.047 22.006 1.00 42.34 87 ASN A C 1
ATOM 673 O O . ASN A 1 87 ? -11.877 -23.221 22.476 1.00 42.34 87 ASN A O 1
ATOM 677 N N . GLY A 1 88 ? -13.436 -24.824 22.755 1.00 48.19 88 GLY A N 1
ATOM 678 C CA . GLY A 1 88 ? -13.715 -24.616 24.167 1.00 48.19 88 GLY A CA 1
ATOM 679 C C . GLY A 1 88 ? -12.540 -24.893 25.096 1.00 48.19 88 GLY A C 1
ATOM 680 O O . GLY A 1 88 ? -11.916 -25.950 25.042 1.00 48.19 88 GLY A O 1
ATOM 681 N N . LEU A 1 89 ? -12.349 -23.981 26.045 1.00 48.00 89 LEU A N 1
ATOM 682 C CA . LEU A 1 89 ? -11.745 -24.297 27.329 1.00 48.00 89 LEU A CA 1
ATOM 683 C C . LEU A 1 89 ? -12.805 -24.060 28.409 1.00 48.00 89 LEU A C 1
ATOM 685 O O . LEU A 1 89 ? -13.186 -22.934 28.719 1.00 48.00 89 LEU A O 1
ATOM 689 N N . LYS A 1 90 ? -13.333 -25.176 28.910 1.00 52.62 90 LYS A N 1
ATOM 690 C CA . LYS A 1 90 ? -14.245 -25.285 30.051 1.00 52.62 90 LYS A CA 1
ATOM 691 C C . LYS A 1 90 ? -13.671 -24.514 31.257 1.00 52.62 90 LYS A C 1
ATOM 693 O O . LYS A 1 90 ? -12.487 -24.691 31.547 1.00 52.62 90 LYS A O 1
ATOM 698 N N . PRO A 1 91 ? -14.462 -23.708 31.988 1.00 52.12 91 PRO A N 1
ATOM 699 C CA . PRO A 1 91 ? -13.972 -23.061 33.201 1.00 52.12 91 PRO A CA 1
ATOM 700 C C . PRO A 1 91 ? -13.654 -24.124 34.271 1.00 52.12 91 PRO A C 1
ATOM 702 O O . PRO A 1 91 ? -14.439 -25.067 34.436 1.00 52.12 91 PRO A O 1
ATOM 705 N N . PRO A 1 92 ? -12.529 -24.020 35.005 1.00 48.09 92 PRO A N 1
ATOM 706 C CA . PRO A 1 92 ? -12.304 -24.870 36.164 1.00 48.09 92 PRO A CA 1
ATOM 707 C C . PRO A 1 92 ? -13.336 -24.549 37.255 1.00 48.09 92 PRO A C 1
ATOM 709 O O . PRO A 1 92 ? -13.633 -23.390 37.539 1.00 48.09 92 PRO A O 1
ATOM 712 N N . ALA A 1 93 ? -13.901 -25.609 37.835 1.00 50.19 93 ALA A N 1
ATOM 713 C CA . ALA A 1 93 ? -14.908 -25.563 38.889 1.00 50.19 93 ALA A CA 1
ATOM 714 C C . ALA A 1 93 ? -14.410 -24.824 40.152 1.00 50.19 93 ALA A C 1
ATOM 716 O O . ALA A 1 93 ? -13.213 -24.876 40.454 1.00 50.19 93 ALA A O 1
ATOM 717 N N . PRO A 1 94 ? -15.307 -24.197 40.936 1.00 45.19 94 PRO A N 1
ATOM 718 C CA . PRO A 1 94 ? -14.937 -23.602 42.214 1.00 45.19 94 PRO A CA 1
ATOM 719 C C . PRO A 1 94 ? -14.574 -24.706 43.218 1.00 45.19 94 PRO A C 1
ATOM 721 O O . PRO A 1 94 ? -15.417 -25.518 43.595 1.00 45.19 94 PRO A O 1
ATOM 724 N N . GLN A 1 95 ? -13.319 -24.746 43.672 1.00 50.09 95 GLN A N 1
ATOM 725 C CA . GLN A 1 95 ? -12.945 -25.588 44.808 1.00 50.09 95 GLN A CA 1
ATOM 726 C C . GLN A 1 95 ? -13.384 -24.907 46.107 1.00 50.09 95 GLN A C 1
ATOM 728 O O . GLN A 1 95 ? -12.728 -23.994 46.604 1.00 50.09 95 GLN A O 1
ATOM 733 N N . SER A 1 96 ? -14.493 -25.380 46.676 1.00 50.25 96 SER A N 1
ATOM 734 C CA . SER A 1 96 ? -14.786 -25.211 48.097 1.00 50.25 96 SER A CA 1
ATOM 735 C C . SER A 1 96 ? -13.722 -25.939 48.919 1.00 50.25 96 SER A C 1
ATOM 737 O O . SER A 1 96 ? -13.635 -27.164 48.861 1.00 50.25 96 SER A O 1
ATOM 739 N N . LYS A 1 97 ? -12.949 -25.214 49.729 1.00 45.28 97 LYS A N 1
ATOM 740 C CA . LYS A 1 97 ? -12.283 -25.805 50.894 1.00 45.28 97 LYS A CA 1
ATOM 741 C C . LYS A 1 97 ? -13.134 -25.498 52.123 1.00 45.28 97 LYS A C 1
ATOM 743 O O . LYS A 1 97 ? -13.222 -24.355 52.558 1.00 45.28 97 LYS A O 1
ATOM 748 N N . ARG A 1 98 ? -13.840 -26.532 52.585 1.00 44.84 98 ARG A N 1
ATOM 749 C CA . ARG A 1 98 ? -14.470 -26.617 53.906 1.00 44.84 98 ARG A CA 1
ATOM 750 C C . ARG A 1 98 ? -13.394 -26.926 54.954 1.00 44.84 98 ARG A C 1
ATOM 752 O O . ARG A 1 98 ? -12.541 -27.756 54.654 1.00 44.84 98 ARG A O 1
ATOM 759 N N . LEU A 1 99 ? -13.611 -26.342 56.139 1.00 42.69 99 LEU A N 1
ATOM 760 C CA . LEU A 1 99 ? -13.179 -26.733 57.494 1.00 42.69 99 LEU A CA 1
ATOM 761 C C . LEU A 1 99 ? -11.672 -26.764 57.776 1.00 42.69 99 LEU A C 1
ATOM 763 O O . LEU A 1 99 ? -10.966 -27.634 57.229 1.00 42.69 99 LEU A O 1
#

Radius of gyration: 25.27 Å; chains: 1; bounding box: 65×40×71 Å

pLDDT: mean 70.11, std 15.8, range [38.06, 90.25]

Sequence (99 aa):
MNNRPGYRCRHGHTSARTRPLGLAKNIYVREDRILGELRCRLPDLAAADGAELADYLWANGLRIVCADSHWSIQSRSAQPLGSNTGNGLKPPAPQSKRL

Secondary structure (DSSP, 8-state):
---------S------PPPPTTS--PPP--HHHHHHHHHHH-GGGTT--HHHHHHHHHHTTEEEEEETTEEEEEETT------------PPPPP-----

Foldseek 3Di:
DPPDPPPDPPDPPPPPDDDDPPDADDDDDDPVVVLCVVCVVPVVCVVPDPVVVVVVCVVQQWDWDDHDNDIDIDHVPDDPPPPPPDDDDDDDDDDDDDD